Protein AF-A0A0A0EYC0-F1 (afdb_monomer_lite)

Structure (mmCIF, N/CA/C/O backbone):
data_AF-A0A0A0EYC0-F1
#
_entry.id   AF-A0A0A0EYC0-F1
#
loop_
_atom_site.group_PDB
_atom_site.id
_atom_site.type_symbol
_atom_site.label_atom_id
_atom_site.label_alt_id
_atom_site.label_comp_id
_atom_site.label_asym_id
_atom_site.label_entity_id
_atom_site.label_seq_id
_atom_site.pdbx_PDB_ins_code
_atom_site.Cartn_x
_atom_site.Cartn_y
_atom_site.Cartn_z
_atom_site.occupancy
_atom_site.B_iso_or_equiv
_atom_site.auth_seq_id
_atom_site.auth_comp_id
_atom_site.auth_asym_id
_atom_site.auth_atom_id
_atom_site.pdbx_PDB_model_num
ATOM 1 N N . MET A 1 1 ? 11.384 -19.828 11.429 1.00 51.59 1 MET A N 1
ATOM 2 C CA . MET A 1 1 ? 12.786 -19.379 11.244 1.00 51.59 1 MET A CA 1
ATOM 3 C C . MET A 1 1 ? 13.081 -18.930 9.815 1.00 51.59 1 MET A C 1
ATOM 5 O O . MET A 1 1 ? 13.704 -17.893 9.656 1.00 51.59 1 MET A O 1
ATOM 9 N N . THR A 1 2 ? 12.595 -19.630 8.788 1.00 57.00 2 THR A N 1
ATOM 10 C CA . THR A 1 2 ? 12.886 -19.346 7.368 1.00 57.00 2 THR A CA 1
ATOM 11 C C . THR A 1 2 ? 12.483 -17.938 6.917 1.00 57.00 2 THR A C 1
ATOM 13 O O . THR A 1 2 ? 13.295 -17.237 6.334 1.00 57.00 2 THR A O 1
ATOM 16 N N . VAL A 1 3 ? 11.285 -17.471 7.287 1.00 42.34 3 VAL A N 1
ATOM 17 C CA . VAL A 1 3 ? 10.778 -16.133 6.913 1.00 42.34 3 VAL A CA 1
ATOM 18 C C . VAL A 1 3 ? 11.641 -14.999 7.477 1.00 42.34 3 VAL A C 1
ATOM 20 O O . VAL A 1 3 ? 11.918 -14.029 6.780 1.00 42.34 3 VAL A O 1
ATOM 23 N N . LEU A 1 4 ? 12.114 -15.131 8.721 1.00 44.91 4 LEU A N 1
ATOM 24 C CA . LEU A 1 4 ? 12.957 -14.115 9.360 1.00 44.91 4 LEU A CA 1
ATOM 25 C C . LEU A 1 4 ? 14.326 -14.011 8.669 1.00 44.91 4 LEU A C 1
ATOM 27 O O . LEU A 1 4 ? 14.861 -12.919 8.504 1.00 44.91 4 LEU A O 1
ATOM 31 N N . MET A 1 5 ? 14.863 -15.151 8.222 1.00 54.19 5 MET A N 1
ATOM 32 C CA . MET A 1 5 ? 16.097 -15.220 7.438 1.00 54.19 5 MET A CA 1
ATOM 33 C C . MET A 1 5 ? 15.934 -14.569 6.062 1.00 54.19 5 MET A C 1
ATOM 35 O O . MET A 1 5 ? 16.796 -13.794 5.655 1.00 54.19 5 MET A O 1
ATOM 39 N N . THR A 1 6 ? 14.817 -14.823 5.374 1.00 54.75 6 THR A N 1
ATOM 40 C CA . THR A 1 6 ? 14.532 -14.219 4.065 1.00 54.75 6 THR A CA 1
ATOM 41 C C . THR A 1 6 ? 14.379 -12.701 4.170 1.00 54.75 6 THR A C 1
ATOM 43 O O . THR A 1 6 ? 14.957 -11.968 3.373 1.00 54.75 6 THR A O 1
ATOM 46 N N . LEU A 1 7 ? 13.672 -12.213 5.194 1.00 50.88 7 LEU A N 1
ATOM 47 C CA . LEU A 1 7 ? 13.535 -10.776 5.452 1.00 50.88 7 LEU A CA 1
ATOM 48 C C . LEU A 1 7 ? 14.877 -10.124 5.818 1.00 50.88 7 LEU A C 1
ATOM 50 O O . LEU A 1 7 ? 15.174 -9.032 5.341 1.00 50.88 7 LEU A O 1
ATOM 54 N N . GLY A 1 8 ? 15.716 -10.808 6.603 1.00 67.81 8 GLY A N 1
ATOM 55 C CA . GLY A 1 8 ? 17.065 -10.340 6.928 1.00 67.81 8 GLY A CA 1
ATOM 56 C C . GLY A 1 8 ? 17.972 -10.239 5.698 1.00 67.81 8 GLY A C 1
ATOM 57 O O . GLY A 1 8 ? 18.679 -9.248 5.533 1.00 67.81 8 GLY A O 1
ATOM 58 N N . GLN A 1 9 ? 17.916 -11.218 4.792 1.00 64.06 9 GLN A N 1
ATOM 59 C CA . GLN A 1 9 ? 18.666 -11.174 3.533 1.00 64.06 9 GLN A CA 1
ATOM 60 C C . GLN A 1 9 ? 18.181 -10.052 2.611 1.00 64.06 9 GLN A C 1
ATOM 62 O O . GLN A 1 9 ? 19.008 -9.335 2.051 1.00 64.06 9 GLN A O 1
ATOM 67 N N . LEU A 1 10 ? 16.865 -9.845 2.510 1.00 56.66 10 LEU A N 1
ATOM 68 C CA . LEU A 1 10 ? 16.288 -8.732 1.752 1.00 56.66 10 LEU A CA 1
ATOM 69 C C . LEU A 1 10 ? 16.726 -7.376 2.320 1.00 56.66 10 LEU A C 1
ATOM 71 O O . LEU A 1 10 ? 17.121 -6.502 1.554 1.00 56.66 10 LEU A O 1
ATOM 75 N N . ALA A 1 11 ? 16.755 -7.220 3.646 1.00 65.12 11 ALA A N 1
ATOM 76 C CA . ALA A 1 11 ? 17.240 -6.000 4.291 1.00 65.12 11 ALA A CA 1
ATOM 77 C C . ALA A 1 11 ? 18.735 -5.744 4.022 1.00 65.12 11 ALA A C 1
ATOM 79 O O . ALA A 1 11 ? 19.133 -4.607 3.779 1.00 65.12 11 ALA A O 1
ATOM 80 N N . ILE A 1 12 ? 19.571 -6.786 4.009 1.00 70.56 12 ILE A N 1
ATOM 81 C CA . ILE A 1 12 ? 21.006 -6.662 3.698 1.00 70.56 12 ILE A CA 1
ATOM 82 C C . ILE A 1 12 ? 21.226 -6.273 2.232 1.00 70.56 12 ILE A C 1
ATOM 84 O O . ILE A 1 12 ? 22.066 -5.418 1.948 1.00 70.56 12 ILE A O 1
ATOM 88 N N . ILE A 1 13 ? 20.474 -6.876 1.306 1.00 68.81 13 ILE A N 1
ATOM 89 C CA . ILE A 1 13 ? 20.500 -6.514 -0.119 1.00 68.81 13 ILE A CA 1
ATOM 90 C C . ILE A 1 13 ? 20.072 -5.052 -0.291 1.00 68.81 13 ILE A C 1
ATOM 92 O O . ILE A 1 13 ? 20.717 -4.307 -1.024 1.00 68.81 13 ILE A O 1
ATOM 96 N N . TRP A 1 14 ? 19.055 -4.618 0.454 1.00 63.38 14 TRP A N 1
ATOM 97 C CA . TRP A 1 14 ? 18.560 -3.244 0.444 1.00 63.38 14 TRP A CA 1
ATOM 98 C C . TRP A 1 14 ? 19.600 -2.236 0.955 1.00 63.38 14 TRP A C 1
ATOM 100 O O . TRP A 1 14 ? 19.869 -1.231 0.299 1.00 63.38 14 TRP A O 1
ATOM 110 N N . ILE A 1 15 ? 20.263 -2.539 2.077 1.00 66.75 15 ILE A N 1
ATOM 111 C CA . ILE A 1 15 ? 21.338 -1.704 2.639 1.00 66.75 15 ILE A CA 1
ATOM 112 C C . ILE A 1 15 ? 22.531 -1.615 1.678 1.00 66.75 15 ILE A C 1
ATOM 114 O O . ILE A 1 15 ? 23.128 -0.548 1.534 1.00 66.75 15 ILE A O 1
ATOM 118 N N . LYS A 1 16 ? 22.878 -2.715 0.998 1.00 66.00 16 LYS A N 1
ATOM 119 C CA . LYS A 1 16 ? 23.936 -2.714 -0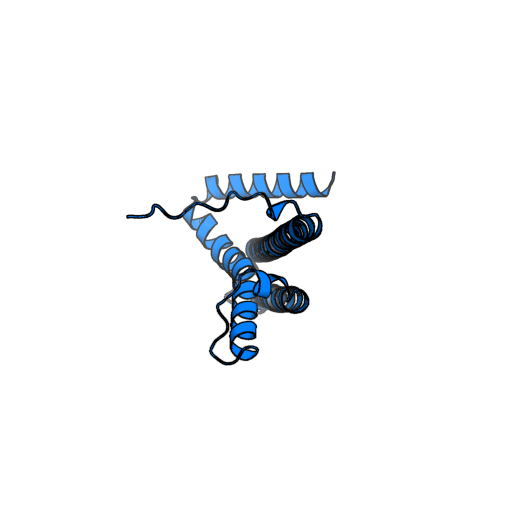.021 1.00 66.00 16 LYS A CA 1
ATOM 120 C C . LYS A 1 16 ? 23.554 -1.879 -1.243 1.00 66.00 16 LYS A C 1
ATOM 122 O O . LYS A 1 16 ? 24.346 -1.034 -1.647 1.00 66.00 16 LYS A O 1
ATOM 127 N N . GLY A 1 17 ? 22.333 -2.034 -1.755 1.00 62.66 17 GLY A N 1
ATOM 128 C CA . GLY A 1 17 ? 21.833 -1.247 -2.886 1.00 62.66 17 GLY A CA 1
ATOM 129 C C . GLY A 1 17 ? 21.804 0.259 -2.605 1.00 62.66 17 GLY A C 1
ATOM 130 O O . GLY A 1 17 ? 22.219 1.049 -3.450 1.00 62.66 17 GLY A O 1
ATOM 131 N N . LEU A 1 18 ? 21.415 0.663 -1.388 1.00 62.91 18 LEU A N 1
ATOM 132 C CA . LEU A 1 18 ? 21.470 2.062 -0.936 1.00 62.91 18 LEU A CA 1
ATOM 133 C C . LEU A 1 18 ? 22.895 2.634 -0.912 1.00 62.91 18 LEU A C 1
ATOM 135 O O . LEU A 1 18 ? 23.082 3.835 -1.111 1.00 62.91 18 LEU A O 1
ATOM 139 N N . ARG A 1 19 ? 23.892 1.787 -0.638 1.00 64.62 19 ARG A N 1
ATOM 140 C CA . ARG A 1 19 ? 25.300 2.181 -0.527 1.00 64.62 19 ARG A CA 1
ATOM 141 C C . ARG A 1 19 ? 25.990 2.291 -1.888 1.00 64.62 19 ARG A C 1
ATOM 143 O O . ARG A 1 19 ? 26.901 3.101 -2.018 1.00 64.62 19 ARG A O 1
ATOM 150 N N . GLU A 1 20 ? 25.580 1.485 -2.864 1.00 68.44 20 GLU A N 1
ATOM 151 C CA . GLU A 1 20 ? 26.254 1.362 -4.164 1.00 68.44 20 GLU A CA 1
ATOM 152 C C . GLU A 1 20 ? 25.704 2.328 -5.227 1.00 68.44 20 GLU A C 1
ATOM 154 O O . GLU A 1 20 ? 26.498 2.944 -5.931 1.00 68.44 20 GLU A O 1
ATOM 159 N N . ASN A 1 21 ? 24.384 2.542 -5.290 1.00 59.94 21 ASN A N 1
ATOM 160 C CA . ASN A 1 21 ? 23.749 3.380 -6.328 1.00 59.94 21 ASN A CA 1
ATOM 161 C C . ASN A 1 21 ? 23.431 4.813 -5.851 1.00 59.94 21 ASN A C 1
ATOM 163 O O . ASN A 1 21 ? 22.870 5.628 -6.574 1.00 59.94 21 ASN A O 1
ATOM 167 N N . GLY A 1 22 ? 23.771 5.137 -4.601 1.00 67.06 22 GLY A N 1
ATOM 168 C CA . GLY A 1 22 ? 23.336 6.365 -3.944 1.00 67.06 22 GLY A CA 1
ATOM 169 C C . GLY A 1 22 ? 21.888 6.268 -3.450 1.00 67.06 22 GLY A C 1
ATOM 170 O O . GLY A 1 22 ? 20.997 5.729 -4.108 1.00 67.06 22 GLY A O 1
ATOM 171 N N . ALA A 1 23 ? 21.639 6.811 -2.256 1.00 62.12 23 ALA A N 1
ATOM 172 C CA . ALA A 1 23 ? 20.342 6.719 -1.585 1.00 62.12 23 ALA A CA 1
ATOM 173 C C . ALA A 1 23 ? 19.176 7.249 -2.440 1.00 62.12 23 ALA A C 1
ATOM 175 O O . ALA A 1 23 ? 18.056 6.766 -2.314 1.00 62.12 23 ALA A O 1
ATOM 176 N N . THR A 1 24 ? 19.444 8.210 -3.324 1.00 57.25 24 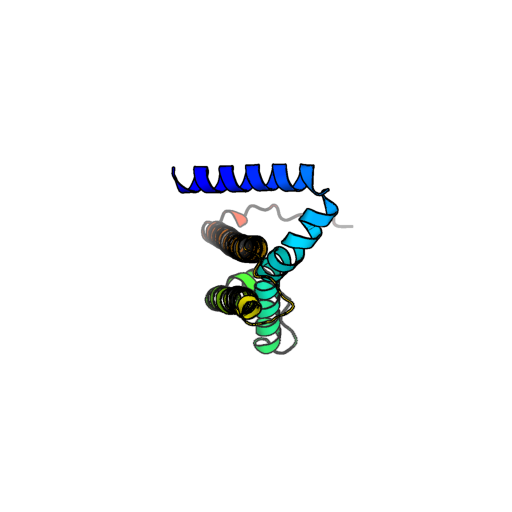THR A N 1
ATOM 177 C CA . THR A 1 24 ? 18.447 8.857 -4.179 1.00 57.25 24 THR A CA 1
ATOM 178 C C . THR A 1 24 ? 17.949 7.948 -5.303 1.00 57.25 24 THR A C 1
ATOM 180 O O . THR A 1 24 ? 16.743 7.881 -5.514 1.00 57.25 24 THR A O 1
ATOM 183 N N . GLU A 1 25 ? 18.830 7.217 -5.995 1.00 61.22 25 GLU A N 1
ATOM 184 C CA . GLU A 1 25 ? 18.425 6.312 -7.087 1.00 61.22 25 GLU A CA 1
ATOM 185 C C . GLU A 1 25 ? 17.698 5.084 -6.548 1.00 61.22 25 GLU A C 1
ATOM 187 O O . GLU A 1 25 ? 16.654 4.699 -7.071 1.00 61.22 25 GLU A O 1
ATOM 192 N N . ALA A 1 26 ? 18.185 4.532 -5.433 1.00 60.09 26 ALA A N 1
ATOM 193 C CA . ALA A 1 26 ? 17.478 3.478 -4.723 1.00 60.09 26 ALA A CA 1
ATOM 194 C C . ALA A 1 26 ? 16.093 3.972 -4.273 1.00 60.09 26 ALA A C 1
ATOM 196 O O . ALA A 1 26 ? 15.080 3.368 -4.612 1.00 60.09 26 ALA A O 1
ATOM 197 N N . PHE A 1 27 ? 16.003 5.107 -3.576 1.00 65.50 27 PHE A N 1
ATOM 198 C CA . PHE A 1 27 ? 14.711 5.624 -3.121 1.00 65.50 27 PHE A CA 1
ATOM 199 C C . PHE A 1 27 ? 13.742 5.884 -4.282 1.00 65.50 27 PHE A C 1
ATOM 201 O O . PHE A 1 27 ? 12.576 5.521 -4.178 1.00 65.50 27 PHE A O 1
ATOM 208 N N . LEU A 1 28 ? 14.206 6.443 -5.401 1.00 63.84 28 LEU A N 1
ATOM 209 C CA . LEU A 1 28 ? 13.361 6.710 -6.569 1.00 63.84 28 LEU A CA 1
ATOM 210 C C . LEU A 1 28 ? 12.900 5.440 -7.297 1.00 63.84 28 LEU A C 1
ATOM 212 O O . LEU A 1 28 ? 11.806 5.460 -7.855 1.00 63.84 28 LEU A O 1
ATOM 216 N N . GLY A 1 29 ? 13.678 4.354 -7.260 1.00 66.31 29 GLY A N 1
ATOM 217 C CA . GLY A 1 29 ? 13.260 3.054 -7.791 1.00 66.31 29 GLY A CA 1
ATOM 218 C C . GLY A 1 29 ? 12.173 2.394 -6.938 1.00 66.31 29 GLY A C 1
ATOM 219 O O . GLY A 1 29 ? 11.134 2.001 -7.448 1.00 66.31 29 GLY A O 1
ATOM 220 N N . TYR A 1 30 ? 12.351 2.342 -5.612 1.00 67.94 30 TYR A N 1
ATOM 221 C CA . TYR A 1 30 ? 11.442 1.584 -4.733 1.00 67.94 30 TYR A CA 1
ATOM 222 C C . TYR A 1 30 ? 10.244 2.387 -4.209 1.00 67.94 30 TYR A C 1
ATOM 224 O O . TYR A 1 30 ? 9.161 1.831 -3.990 1.00 67.94 30 TYR A O 1
ATOM 232 N N . ALA A 1 31 ? 10.435 3.678 -3.918 1.00 72.81 31 ALA A N 1
ATOM 233 C CA . ALA A 1 31 ? 9.442 4.478 -3.205 1.00 72.81 31 ALA A CA 1
ATOM 234 C C . ALA A 1 31 ? 8.111 4.618 -3.956 1.00 72.81 31 ALA A C 1
ATOM 236 O O . ALA A 1 31 ? 7.087 4.522 -3.282 1.00 72.81 31 ALA A O 1
ATOM 237 N N . PRO A 1 32 ? 8.056 4.793 -5.292 1.00 78.06 32 PRO A N 1
ATOM 238 C CA . PRO A 1 32 ? 6.780 4.951 -5.986 1.00 78.06 32 PRO A CA 1
ATOM 239 C C . PRO A 1 32 ? 5.851 3.753 -5.774 1.00 78.06 32 PRO A C 1
ATOM 241 O O . PRO A 1 32 ? 4.700 3.938 -5.379 1.00 78.06 32 PRO A O 1
ATOM 244 N N . ASN A 1 33 ? 6.365 2.532 -5.937 1.00 80.50 33 ASN A N 1
ATOM 245 C CA . ASN A 1 33 ? 5.575 1.309 -5.813 1.00 80.50 33 ASN A CA 1
ATOM 246 C C . ASN A 1 33 ? 5.287 0.930 -4.359 1.00 80.50 33 ASN A C 1
ATOM 248 O O . ASN A 1 33 ? 4.168 0.522 -4.042 1.00 80.50 33 ASN A O 1
ATOM 252 N N . LEU A 1 34 ? 6.237 1.160 -3.447 1.00 74.88 34 LEU A N 1
ATOM 253 C CA . LEU A 1 34 ? 6.011 0.991 -2.011 1.00 74.88 34 LEU A CA 1
ATOM 254 C C . LEU A 1 34 ? 4.915 1.940 -1.500 1.00 74.88 34 LEU A C 1
ATOM 256 O O . LEU A 1 34 ? 3.974 1.511 -0.827 1.00 74.88 34 LEU A O 1
ATOM 260 N N . VAL A 1 35 ? 5.028 3.230 -1.829 1.00 75.44 35 VAL A N 1
ATOM 261 C CA . VAL A 1 35 ? 4.080 4.265 -1.400 1.00 75.44 35 VAL A CA 1
ATOM 262 C C . VAL A 1 35 ? 2.728 4.034 -2.055 1.00 75.44 35 VAL A C 1
ATOM 264 O O . VAL A 1 35 ? 1.718 4.086 -1.358 1.00 75.44 35 VAL A O 1
ATOM 267 N N . ALA A 1 36 ? 2.675 3.719 -3.351 1.00 79.75 36 ALA A N 1
ATOM 268 C CA . ALA A 1 36 ? 1.420 3.407 -4.030 1.00 79.75 36 ALA A CA 1
ATOM 269 C C . ALA A 1 36 ? 0.729 2.192 -3.395 1.00 79.75 36 ALA A C 1
ATOM 271 O O . ALA A 1 36 ? -0.448 2.275 -3.047 1.00 79.75 36 ALA A O 1
ATOM 272 N N . ALA A 1 37 ? 1.455 1.096 -3.157 1.00 81.56 37 ALA A N 1
ATOM 273 C CA . ALA A 1 37 ? 0.893 -0.103 -2.541 1.00 81.56 37 ALA A CA 1
ATOM 274 C C . ALA A 1 37 ? 0.407 0.133 -1.101 1.00 81.56 37 ALA A C 1
ATOM 276 O O . ALA A 1 37 ? -0.587 -0.467 -0.694 1.00 81.56 37 ALA A O 1
ATOM 277 N N . ALA A 1 38 ? 1.061 1.021 -0.345 1.00 76.06 38 ALA A N 1
ATOM 278 C CA . ALA A 1 38 ? 0.643 1.377 1.010 1.00 76.06 38 ALA A CA 1
ATOM 279 C C . ALA A 1 38 ? -0.506 2.407 1.049 1.00 76.06 38 ALA A C 1
ATOM 281 O O . ALA A 1 38 ? -1.343 2.356 1.944 1.00 76.06 38 ALA A O 1
ATOM 282 N N . THR A 1 39 ? -0.573 3.349 0.105 1.00 78.31 39 THR A N 1
ATOM 283 C CA . THR A 1 39 ? -1.509 4.494 0.165 1.00 78.31 39 THR A CA 1
ATOM 284 C C . THR A 1 39 ? -2.779 4.305 -0.663 1.00 78.31 39 THR A C 1
ATOM 286 O O . THR A 1 39 ? -3.843 4.772 -0.246 1.00 78.31 39 THR A O 1
ATOM 289 N N . LEU A 1 40 ? -2.718 3.583 -1.789 1.00 81.69 40 LEU A N 1
ATOM 290 C CA . LEU A 1 40 ? -3.887 3.300 -2.632 1.00 81.69 40 LEU A CA 1
ATOM 291 C C . LEU A 1 40 ? -5.010 2.571 -1.879 1.00 81.69 40 LEU A C 1
ATOM 293 O O . LEU A 1 40 ? -6.162 2.989 -2.034 1.00 81.69 40 LEU A O 1
ATOM 297 N N . PRO A 1 41 ? -4.739 1.559 -1.027 1.00 79.62 41 PRO A N 1
ATOM 298 C CA . PRO A 1 41 ? -5.787 0.958 -0.212 1.00 79.62 41 PRO A CA 1
ATOM 299 C C . PRO A 1 41 ? -6.508 1.981 0.675 1.00 79.62 41 PRO A C 1
ATOM 301 O O . PRO A 1 41 ? -7.738 1.985 0.757 1.00 79.62 41 PRO A O 1
ATOM 304 N N . GLY A 1 42 ? -5.748 2.883 1.305 1.00 77.38 42 GLY A N 1
ATOM 305 C CA . GLY A 1 42 ? -6.283 3.929 2.173 1.00 77.38 42 GLY A CA 1
ATOM 306 C C . GLY A 1 42 ? -7.132 4.945 1.428 1.00 77.38 42 GLY A C 1
ATOM 307 O O . GLY A 1 42 ? -8.220 5.287 1.894 1.00 77.38 42 GLY A O 1
ATOM 308 N N . LEU A 1 43 ? -6.693 5.358 0.237 1.00 81.12 43 LEU A N 1
ATOM 309 C CA . LEU A 1 43 ? -7.478 6.223 -0.640 1.00 81.12 43 LEU A CA 1
ATOM 310 C C . LEU A 1 43 ? -8.799 5.554 -1.038 1.00 81.12 43 LEU A C 1
ATOM 312 O O . LEU A 1 43 ? -9.853 6.183 -0.978 1.00 81.12 43 LEU A O 1
ATOM 316 N N . PHE A 1 44 ? -8.768 4.269 -1.391 1.00 79.56 44 PHE A N 1
ATOM 317 C CA . PHE A 1 44 ? -9.969 3.527 -1.772 1.00 79.56 44 PHE A CA 1
ATOM 318 C C . PHE A 1 44 ? -10.974 3.441 -0.617 1.00 79.56 44 PHE A C 1
ATOM 320 O O . PHE A 1 44 ? -12.174 3.640 -0.808 1.00 79.56 44 PHE A O 1
ATOM 327 N N . VAL A 1 45 ? -10.487 3.199 0.602 1.00 74.19 45 VAL A N 1
ATOM 328 C CA . VAL A 1 45 ? -11.317 3.191 1.812 1.00 74.19 45 VAL A CA 1
ATOM 329 C C . VAL A 1 45 ? -11.896 4.579 2.092 1.00 74.19 45 VAL A C 1
ATOM 331 O O . VAL A 1 45 ? -13.090 4.683 2.374 1.00 74.19 45 VAL A O 1
ATOM 334 N N . ALA A 1 46 ? -11.100 5.642 1.959 1.00 75.75 46 ALA A N 1
ATOM 335 C CA . ALA A 1 46 ? -11.562 7.018 2.136 1.00 75.75 46 ALA A CA 1
ATOM 336 C C . ALA A 1 46 ? -12.661 7.393 1.125 1.00 75.75 46 ALA A C 1
ATOM 338 O O . ALA A 1 46 ? -13.697 7.936 1.509 1.00 75.75 46 ALA A O 1
ATOM 339 N N . LEU A 1 47 ? -12.489 7.028 -0.148 1.00 78.00 47 LEU A N 1
ATOM 340 C CA . LEU A 1 47 ? -13.489 7.256 -1.195 1.00 78.00 47 LEU A CA 1
ATOM 341 C C . LEU A 1 47 ? -14.786 6.476 -0.941 1.00 78.00 47 LEU A C 1
ATOM 343 O O . LEU A 1 47 ? -15.880 6.996 -1.168 1.00 78.00 47 LEU A O 1
ATOM 347 N N . GLN A 1 48 ? -14.685 5.240 -0.448 1.00 72.75 48 GLN A N 1
ATOM 348 C CA . GLN A 1 48 ? -15.863 4.449 -0.085 1.00 72.75 48 GLN A CA 1
ATOM 349 C C . GLN A 1 48 ? -16.608 5.048 1.109 1.00 72.75 48 GLN A C 1
ATOM 351 O O . GLN A 1 48 ? -17.838 5.069 1.115 1.00 72.75 48 GLN A O 1
ATOM 356 N N . LEU A 1 49 ? -15.885 5.586 2.093 1.00 69.62 49 LEU A N 1
ATOM 357 C CA . LEU A 1 49 ? -16.489 6.306 3.214 1.00 69.62 49 LEU A CA 1
ATOM 358 C C . LEU A 1 49 ? -17.216 7.571 2.748 1.00 69.62 49 LEU A C 1
ATOM 360 O O . LEU A 1 49 ? -18.340 7.809 3.181 1.00 69.62 49 LEU A O 1
ATOM 364 N N . GLN A 1 50 ? -16.629 8.325 1.816 1.00 71.38 50 GLN A N 1
ATOM 365 C CA . GLN A 1 50 ? -17.255 9.521 1.250 1.00 71.38 50 GLN A CA 1
ATOM 366 C C . GLN A 1 50 ? -18.554 9.205 0.487 1.00 71.38 50 GLN A C 1
ATOM 368 O O . GLN A 1 50 ? -19.498 9.990 0.526 1.00 71.38 50 GLN A O 1
ATOM 373 N N . ARG A 1 51 ? -18.624 8.057 -0.202 1.00 67.12 51 ARG A N 1
ATOM 374 C CA . ARG A 1 51 ? -19.823 7.629 -0.948 1.00 67.12 51 ARG A CA 1
ATOM 375 C C . ARG A 1 51 ? -20.891 6.975 -0.071 1.00 67.12 51 ARG A C 1
ATOM 377 O O . ARG A 1 51 ? -22.072 7.105 -0.371 1.00 67.12 51 ARG A O 1
ATOM 384 N N . GLY A 1 52 ? -20.485 6.255 0.975 1.00 61.41 52 GLY A N 1
ATOM 385 C CA . GLY A 1 52 ? -21.396 5.527 1.864 1.00 61.41 52 GLY A CA 1
ATOM 386 C C . GLY A 1 52 ? -22.041 6.388 2.952 1.00 61.41 52 GLY A C 1
ATOM 387 O O . GLY A 1 52 ? -23.108 6.037 3.448 1.00 61.41 52 GLY A O 1
ATOM 388 N N . PHE A 1 53 ? -21.423 7.515 3.313 1.00 54.66 53 PHE A N 1
ATOM 389 C CA . PHE A 1 53 ? -21.923 8.427 4.338 1.00 54.66 53 PHE A CA 1
ATOM 390 C C . PHE A 1 53 ? -22.167 9.797 3.711 1.00 54.66 53 PHE A C 1
ATOM 392 O O . PHE A 1 53 ? -21.253 10.608 3.592 1.00 54.66 53 PHE A O 1
ATOM 399 N N . GLY A 1 54 ? -23.406 10.045 3.283 1.00 50.56 54 GLY A N 1
ATOM 400 C CA . GLY A 1 54 ? -23.828 11.335 2.747 1.00 50.56 54 GLY A CA 1
ATOM 401 C C . GLY A 1 54 ? -23.499 12.488 3.703 1.00 50.56 54 GLY A C 1
ATOM 402 O O . GLY A 1 54 ? -24.197 12.718 4.682 1.00 50.56 54 GLY A O 1
ATOM 403 N N . GLY A 1 55 ? -22.426 13.215 3.401 1.00 50.00 55 GLY A N 1
ATOM 404 C CA . GLY A 1 55 ? -22.247 14.632 3.712 1.00 50.00 55 GLY A CA 1
ATOM 405 C C . GLY A 1 55 ? -21.821 15.068 5.119 1.00 50.00 55 GLY A C 1
ATOM 406 O O . GLY A 1 55 ? -21.260 16.153 5.206 1.00 50.00 55 GLY A O 1
ATOM 407 N N . THR A 1 56 ? -22.040 14.326 6.210 1.00 46.09 56 THR A N 1
ATOM 408 C CA . THR A 1 56 ? -21.885 14.941 7.560 1.00 46.09 56 THR A CA 1
ATOM 409 C C . THR A 1 56 ? -21.372 14.035 8.685 1.00 46.09 56 THR A C 1
ATOM 411 O O . THR A 1 56 ? -21.423 14.417 9.854 1.00 46.09 56 THR A O 1
ATOM 414 N N . ALA A 1 57 ? -20.825 12.855 8.389 1.00 46.91 57 ALA A N 1
ATOM 415 C CA . ALA A 1 57 ? -20.191 12.049 9.430 1.00 46.91 57 ALA A CA 1
ATOM 416 C C . ALA A 1 57 ? -18.786 12.596 9.732 1.00 46.91 57 ALA A C 1
ATOM 418 O O . ALA A 1 57 ? -17.887 12.499 8.897 1.00 46.91 57 ALA A O 1
ATOM 419 N N . VAL A 1 58 ? -18.601 13.160 10.931 1.00 52.19 58 VAL A N 1
ATOM 420 C CA . VAL A 1 58 ? -17.281 13.430 11.524 1.00 52.19 58 VAL A CA 1
ATOM 421 C C . VAL A 1 58 ? -16.409 12.197 11.288 1.00 52.19 58 VAL A C 1
ATOM 423 O O . VAL A 1 58 ? -16.774 11.099 11.705 1.00 52.19 58 VAL A O 1
ATOM 426 N N . PHE A 1 59 ? -15.305 12.363 10.557 1.00 52.81 59 PHE A N 1
ATOM 427 C CA . PHE A 1 59 ? -14.415 11.278 10.149 1.00 52.81 59 PHE A CA 1
ATOM 428 C C . PHE A 1 59 ? -13.792 10.621 11.388 1.00 52.81 59 PHE A C 1
ATOM 430 O O . PHE A 1 59 ? -12.737 11.019 11.877 1.00 52.81 59 PHE A O 1
ATOM 437 N N . GLY A 1 60 ? -14.482 9.630 11.946 1.00 57.09 60 GLY A N 1
ATOM 438 C CA . GLY A 1 60 ? -13.990 8.852 13.067 1.00 57.09 60 GLY A CA 1
ATOM 439 C C . GLY A 1 60 ? -13.027 7.791 12.559 1.00 57.09 60 GLY A C 1
ATOM 440 O O . GLY A 1 60 ? -13.443 6.866 11.858 1.00 57.09 60 GLY A O 1
ATOM 441 N N . TRP A 1 61 ? -11.755 7.871 12.954 1.00 56.44 61 TRP A N 1
ATOM 442 C CA . TRP A 1 61 ? -10.754 6.831 12.685 1.00 56.44 61 TRP A CA 1
ATOM 443 C C . TRP A 1 61 ? -11.267 5.430 13.051 1.00 56.44 61 TRP A C 1
ATOM 445 O O . TRP A 1 61 ? -11.062 4.471 12.317 1.00 56.44 61 TRP A O 1
ATOM 455 N N . THR A 1 62 ? -12.049 5.317 14.121 1.00 58.47 62 THR A N 1
ATOM 456 C CA . THR A 1 62 ? -12.719 4.089 14.573 1.00 58.47 62 THR A CA 1
ATOM 457 C C . THR A 1 62 ? -13.669 3.480 13.533 1.00 58.47 62 THR A C 1
ATOM 459 O O . THR A 1 62 ? -13.785 2.258 13.430 1.00 58.47 62 THR A O 1
ATOM 462 N N . GLN A 1 63 ? -14.339 4.311 12.732 1.00 62.97 63 GLN A N 1
ATOM 463 C CA . GLN A 1 63 ? -15.271 3.883 11.685 1.00 62.97 63 GLN A CA 1
ATOM 464 C C . GLN A 1 63 ? -14.521 3.375 10.448 1.00 62.97 63 GLN A C 1
ATOM 466 O O . GLN A 1 63 ? -14.923 2.373 9.850 1.00 62.97 63 GLN A O 1
ATOM 471 N N . LEU A 1 64 ? -13.379 4.000 10.137 1.00 61.66 64 LEU A N 1
ATOM 472 C CA . LEU A 1 64 ? -12.456 3.574 9.085 1.00 61.66 64 LEU A CA 1
ATOM 473 C C . LEU A 1 64 ? -11.967 2.137 9.320 1.00 61.66 64 LEU A C 1
ATOM 475 O O . LEU A 1 64 ? -11.922 1.332 8.390 1.00 61.66 64 LEU A O 1
ATOM 479 N N . TRP A 1 65 ? -11.677 1.777 10.572 1.00 64.25 65 TRP A N 1
ATOM 480 C CA . TRP A 1 65 ? -11.171 0.447 10.939 1.00 64.25 65 TRP A CA 1
ATOM 481 C C . TRP A 1 65 ? -12.242 -0.652 10.978 1.00 64.25 65 TRP A C 1
ATOM 483 O O . TRP A 1 65 ? -11.931 -1.840 10.826 1.00 64.25 65 TRP A O 1
ATOM 493 N N . ARG A 1 66 ? -13.519 -0.277 11.113 1.00 63.28 66 ARG A N 1
ATOM 494 C CA . ARG A 1 66 ? -14.655 -1.215 11.158 1.00 63.28 66 ARG A CA 1
ATOM 495 C C . ARG A 1 66 ? -14.921 -1.901 9.809 1.00 63.28 66 ARG A C 1
ATOM 497 O O . ARG A 1 66 ? -15.465 -3.002 9.772 1.00 63.28 66 ARG A O 1
ATOM 504 N N . LEU A 1 67 ? -14.488 -1.301 8.698 1.00 67.19 67 LEU A N 1
ATOM 505 C CA . LEU A 1 67 ? -14.753 -1.755 7.325 1.00 67.19 67 LEU A CA 1
ATOM 506 C C . LEU A 1 67 ? -13.705 -2.734 6.792 1.00 67.19 67 LEU A C 1
ATOM 508 O O . LEU A 1 67 ? -13.098 -2.542 5.741 1.00 67.19 67 LEU A O 1
ATOM 512 N N . THR A 1 68 ? -13.453 -3.820 7.509 1.00 67.38 68 THR A N 1
ATOM 513 C CA . THR A 1 68 ? -12.274 -4.636 7.193 1.00 67.38 68 THR A CA 1
ATOM 514 C C . THR A 1 68 ? -12.376 -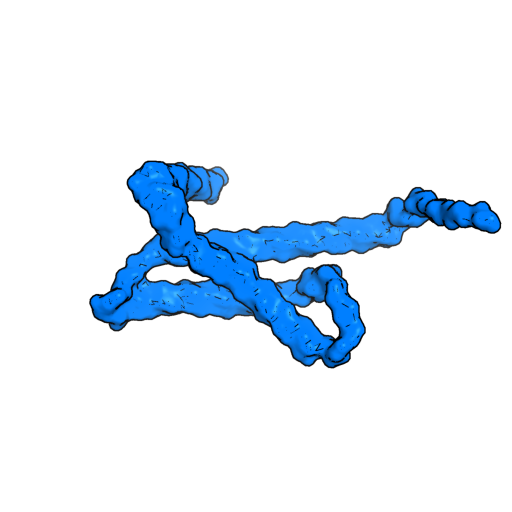5.432 5.896 1.00 67.38 68 THR A C 1
ATOM 516 O O . THR A 1 68 ? -11.361 -5.718 5.268 1.00 67.38 68 THR A O 1
ATOM 519 N N . ARG A 1 69 ? -13.596 -5.742 5.450 1.00 71.69 69 ARG A N 1
ATOM 520 C CA . ARG A 1 69 ? -13.806 -6.298 4.107 1.00 71.69 69 ARG A CA 1
ATOM 521 C C . ARG A 1 69 ? -13.379 -5.296 3.031 1.00 71.69 69 ARG A C 1
ATOM 523 O O . ARG A 1 69 ? -12.742 -5.691 2.063 1.00 71.69 69 ARG A O 1
ATOM 530 N N . THR A 1 70 ? -13.649 -4.008 3.237 1.00 77.06 70 THR A N 1
ATOM 531 C CA . THR A 1 70 ? -13.261 -2.937 2.311 1.00 77.06 70 THR A CA 1
ATOM 532 C C . THR A 1 70 ? -11.748 -2.772 2.246 1.00 77.06 70 THR A C 1
ATOM 534 O O . THR A 1 70 ? -11.217 -2.637 1.153 1.00 77.06 70 THR A O 1
ATOM 537 N N . HIS A 1 71 ? -11.045 -2.865 3.381 1.00 81.19 71 HIS A N 1
ATOM 538 C CA . HIS A 1 71 ? -9.574 -2.848 3.417 1.00 81.19 71 HIS A CA 1
ATOM 539 C C . HIS A 1 71 ? -8.954 -4.007 2.634 1.00 81.19 71 HIS A C 1
ATOM 541 O O . HIS A 1 71 ? -8.020 -3.793 1.870 1.00 81.19 71 HIS A O 1
ATOM 547 N N . ALA A 1 72 ? -9.488 -5.222 2.793 1.00 79.69 72 ALA A N 1
ATOM 548 C CA . ALA A 1 72 ? -8.996 -6.395 2.074 1.00 79.69 72 ALA A CA 1
ATOM 549 C C . ALA A 1 72 ? -9.236 -6.283 0.561 1.00 79.69 72 ALA A C 1
ATOM 551 O O . ALA A 1 72 ? -8.335 -6.552 -0.226 1.00 79.69 72 ALA A O 1
ATOM 552 N N . VAL A 1 73 ? -10.429 -5.839 0.151 1.00 81.19 73 VAL A N 1
ATOM 553 C CA . VAL A 1 73 ? -10.754 -5.620 -1.267 1.00 81.19 73 VAL A CA 1
ATOM 554 C C . VAL A 1 73 ? -9.889 -4.509 -1.861 1.00 81.19 73 VAL A C 1
ATOM 556 O O . VAL A 1 73 ? -9.354 -4.678 -2.951 1.00 81.19 73 VAL A O 1
ATOM 559 N N . ALA A 1 74 ? -9.706 -3.405 -1.137 1.00 82.94 74 ALA A N 1
ATOM 560 C CA . ALA A 1 74 ? -8.862 -2.299 -1.567 1.00 82.94 74 ALA A CA 1
ATOM 561 C C . ALA A 1 74 ? -7.406 -2.740 -1.763 1.00 82.94 74 ALA A C 1
ATOM 563 O O . ALA A 1 74 ? -6.818 -2.432 -2.794 1.00 82.94 74 ALA A O 1
ATOM 564 N N . LEU A 1 75 ? -6.869 -3.524 -0.821 1.00 86.12 75 LEU A N 1
ATOM 565 C CA . LEU A 1 75 ? -5.532 -4.103 -0.914 1.00 86.12 75 LEU A CA 1
ATOM 566 C C . LEU A 1 75 ? -5.405 -5.073 -2.095 1.00 86.12 75 LEU A C 1
ATOM 568 O O . LEU A 1 75 ? -4.448 -4.987 -2.855 1.00 86.12 75 LEU A O 1
ATOM 572 N N . LEU A 1 76 ? -6.382 -5.960 -2.304 1.00 84.88 76 LEU A N 1
ATOM 573 C CA . LEU A 1 76 ? -6.371 -6.882 -3.445 1.00 84.88 76 LEU A CA 1
ATOM 574 C C . LEU A 1 76 ? -6.401 -6.139 -4.785 1.00 84.88 76 LEU A C 1
ATOM 576 O O . LEU A 1 76 ? -5.650 -6.492 -5.690 1.00 84.88 76 LEU A O 1
ATOM 580 N N . ILE A 1 77 ? -7.236 -5.104 -4.907 1.00 84.94 77 ILE A N 1
ATOM 581 C CA . ILE A 1 77 ? -7.339 -4.302 -6.130 1.00 84.94 77 ILE A CA 1
ATOM 582 C C . ILE A 1 77 ? -6.046 -3.519 -6.371 1.00 84.94 77 ILE A C 1
ATOM 584 O O . ILE A 1 77 ? -5.521 -3.558 -7.482 1.00 84.94 77 ILE A O 1
ATOM 588 N N . SER A 1 78 ? -5.511 -2.828 -5.360 1.00 85.75 78 SER A N 1
ATOM 589 C CA . SER A 1 78 ? -4.308 -2.009 -5.534 1.00 85.75 78 SER A CA 1
ATOM 590 C C . SER A 1 78 ? -3.073 -2.864 -5.797 1.00 85.75 78 SER A C 1
ATOM 592 O O . SER A 1 78 ? -2.345 -2.611 -6.750 1.00 85.75 78 SER A O 1
ATOM 594 N N . THR A 1 79 ? -2.847 -3.900 -4.988 1.00 88.50 79 THR A N 1
ATOM 595 C CA . THR A 1 79 ? -1.690 -4.787 -5.136 1.00 88.50 79 THR A CA 1
ATOM 596 C C . THR A 1 79 ? -1.805 -5.603 -6.417 1.00 88.50 79 THR A C 1
ATOM 598 O O . THR A 1 79 ? -0.831 -5.710 -7.152 1.00 88.50 79 THR A O 1
ATOM 601 N N . GLY A 1 80 ? -2.994 -6.123 -6.734 1.00 88.38 80 GLY A N 1
ATOM 602 C CA . GLY A 1 80 ? -3.235 -6.839 -7.985 1.00 88.38 80 GLY A CA 1
ATOM 603 C C . GLY A 1 80 ? -3.016 -5.956 -9.213 1.00 88.38 80 GLY A C 1
ATOM 604 O O . GLY A 1 80 ? -2.369 -6.393 -10.159 1.00 88.38 80 GLY A O 1
ATOM 605 N N . GLY A 1 81 ? -3.489 -4.707 -9.183 1.00 87.50 81 GLY A N 1
ATOM 606 C CA . GLY A 1 81 ? -3.284 -3.738 -10.261 1.00 87.50 81 GLY A CA 1
ATOM 607 C C . GLY A 1 81 ? -1.815 -3.365 -10.462 1.00 87.50 81 GLY A C 1
ATOM 608 O O . GLY A 1 81 ? -1.346 -3.370 -11.598 1.00 87.50 81 GLY A O 1
ATOM 609 N N . LEU A 1 82 ? -1.080 -3.103 -9.376 1.00 88.50 82 LEU A N 1
ATOM 610 C CA . LEU A 1 82 ? 0.356 -2.801 -9.429 1.00 88.50 82 LEU A CA 1
ATOM 611 C C . LEU A 1 82 ? 1.164 -4.000 -9.943 1.00 88.50 82 LEU A C 1
ATOM 613 O O . LEU A 1 82 ? 1.961 -3.852 -10.860 1.00 88.50 82 LEU A O 1
ATOM 617 N N . LEU A 1 83 ? 0.898 -5.209 -9.443 1.00 89.94 83 LEU A N 1
ATOM 618 C CA . LEU A 1 83 ? 1.569 -6.413 -9.942 1.00 89.94 83 LEU A CA 1
ATOM 619 C C . LEU A 1 83 ? 1.241 -6.678 -11.415 1.00 89.94 83 LEU A C 1
ATOM 621 O O . LEU A 1 83 ? 2.139 -6.966 -12.201 1.00 89.94 83 LEU A O 1
ATOM 625 N N . ALA A 1 84 ? -0.029 -6.557 -11.810 1.00 90.81 84 ALA A N 1
ATOM 626 C CA . ALA A 1 84 ? -0.432 -6.719 -13.203 1.00 90.81 84 ALA A CA 1
ATOM 627 C C . ALA A 1 84 ? 0.245 -5.687 -14.115 1.00 90.81 84 ALA A C 1
ATOM 629 O O . ALA A 1 84 ? 0.627 -6.030 -15.233 1.00 90.81 84 ALA A O 1
ATOM 630 N N . TRP A 1 85 ? 0.423 -4.450 -13.640 1.00 88.19 85 TRP A N 1
ATOM 631 C CA . TRP A 1 85 ? 1.170 -3.420 -14.355 1.00 88.19 85 TRP A CA 1
ATOM 632 C C . TRP A 1 85 ? 2.629 -3.828 -14.573 1.00 88.19 85 TRP A C 1
ATOM 634 O O . TRP A 1 85 ? 3.097 -3.772 -15.710 1.00 88.19 85 TRP A O 1
ATOM 644 N N . GLU A 1 86 ? 3.309 -4.318 -13.533 1.00 89.19 86 GLU A N 1
ATOM 645 C CA . GLU A 1 86 ? 4.695 -4.786 -13.646 1.00 89.19 86 GLU A CA 1
ATOM 646 C C . GLU A 1 86 ? 4.842 -5.967 -14.609 1.00 89.19 86 GLU A C 1
ATOM 648 O O . GLU A 1 86 ? 5.699 -5.959 -15.495 1.00 89.19 86 GLU A O 1
ATOM 653 N N . PHE A 1 87 ? 3.952 -6.957 -14.531 1.00 89.81 87 PHE A N 1
ATOM 654 C CA . PHE A 1 87 ? 3.964 -8.073 -15.480 1.00 89.81 87 PHE A CA 1
ATOM 655 C C . PHE A 1 87 ? 3.613 -7.639 -16.909 1.00 89.81 87 PHE A C 1
ATOM 657 O O . PHE A 1 87 ? 4.147 -8.196 -17.868 1.00 89.81 87 PHE A O 1
ATOM 664 N N . ALA A 1 88 ? 2.771 -6.617 -17.085 1.00 89.62 88 ALA A N 1
ATOM 665 C CA . ALA A 1 88 ? 2.466 -6.072 -18.404 1.00 89.62 88 ALA A CA 1
ATOM 666 C C . ALA A 1 88 ? 3.680 -5.387 -19.060 1.00 89.62 88 ALA A C 1
ATOM 668 O O . ALA A 1 88 ? 3.725 -5.297 -20.292 1.00 89.62 88 ALA A O 1
ATOM 669 N N . GLN A 1 89 ? 4.673 -4.937 -18.280 1.00 88.31 89 GLN A N 1
ATOM 670 C CA . GLN A 1 89 ? 5.906 -4.342 -18.810 1.00 88.31 89 GLN A CA 1
ATOM 671 C C . GLN A 1 89 ? 6.721 -5.338 -19.649 1.00 88.31 89 GLN A C 1
ATOM 673 O O . GLN A 1 89 ? 7.337 -4.920 -20.625 1.00 88.31 89 GLN A O 1
ATOM 678 N N . VAL A 1 90 ? 6.639 -6.646 -19.361 1.00 90.69 90 VAL A N 1
ATOM 679 C CA . VAL A 1 90 ? 7.314 -7.723 -20.122 1.00 90.69 90 VAL A CA 1
ATOM 680 C C . VAL A 1 90 ? 6.942 -7.704 -21.608 1.00 90.69 90 VAL A C 1
ATOM 682 O O . VAL A 1 90 ? 7.743 -8.072 -22.463 1.00 90.69 90 VAL A O 1
ATOM 685 N N . TYR A 1 91 ? 5.730 -7.252 -21.932 1.00 92.19 91 TYR A N 1
ATOM 686 C CA . TYR A 1 91 ? 5.213 -7.230 -23.299 1.00 92.19 91 TYR A CA 1
ATOM 687 C C . TYR A 1 91 ? 5.431 -5.887 -24.012 1.00 92.19 91 TYR A C 1
ATOM 689 O O . TYR A 1 91 ? 4.944 -5.707 -25.130 1.00 92.19 91 TYR A O 1
ATOM 697 N N . ARG A 1 92 ? 6.122 -4.918 -23.392 1.00 89.44 92 ARG A N 1
ATOM 698 C CA . ARG A 1 92 ? 6.349 -3.585 -23.972 1.00 89.44 92 ARG A CA 1
ATOM 699 C C . ARG A 1 92 ? 7.823 -3.390 -24.349 1.00 89.44 92 ARG A C 1
ATOM 701 O O . ARG A 1 92 ? 8.680 -3.481 -23.480 1.00 89.44 92 ARG A O 1
ATOM 708 N N . PRO A 1 93 ? 8.137 -3.007 -25.601 1.00 84.94 93 PRO A N 1
ATOM 709 C CA . PRO A 1 93 ? 9.516 -2.982 -26.111 1.00 84.94 93 PRO A CA 1
ATOM 710 C C . PRO A 1 93 ? 10.449 -1.951 -25.447 1.00 84.94 93 PRO A C 1
ATOM 712 O O . PRO A 1 93 ? 11.657 -2.050 -25.601 1.00 84.94 93 PRO A O 1
ATOM 715 N N . ASN A 1 94 ? 9.909 -0.989 -24.691 1.00 88.88 94 ASN A N 1
ATOM 716 C CA . ASN A 1 94 ? 10.672 0.078 -24.024 1.00 88.88 94 ASN A CA 1
ATOM 717 C C . ASN A 1 94 ? 10.527 0.048 -22.497 1.00 88.88 94 ASN A C 1
ATOM 719 O O . ASN A 1 94 ? 10.695 1.072 -21.832 1.00 88.88 94 ASN A O 1
ATOM 723 N N . ARG A 1 95 ? 10.110 -1.086 -21.935 1.00 83.12 95 ARG A N 1
ATOM 724 C CA . ARG A 1 95 ? 9.944 -1.253 -20.495 1.00 83.12 95 ARG A CA 1
ATOM 725 C C . ARG A 1 95 ? 10.597 -2.555 -20.066 1.00 83.12 95 ARG A C 1
ATOM 727 O O . ARG A 1 95 ? 10.542 -3.550 -20.779 1.00 83.12 95 ARG A O 1
ATOM 734 N N . THR A 1 96 ? 11.235 -2.524 -18.908 1.00 86.31 96 THR A N 1
ATOM 735 C CA . THR A 1 96 ? 11.888 -3.684 -18.312 1.00 86.31 96 THR A CA 1
ATOM 736 C C . THR A 1 96 ? 11.081 -4.120 -17.111 1.00 86.31 96 THR A C 1
ATOM 738 O O . THR A 1 96 ? 10.709 -3.295 -16.284 1.00 86.31 96 THR A O 1
ATOM 741 N N . PHE A 1 97 ? 10.819 -5.419 -17.018 1.00 88.75 97 PHE A N 1
ATOM 742 C CA . PHE A 1 97 ? 10.309 -6.003 -15.789 1.00 88.75 97 PHE A CA 1
ATOM 743 C C . PHE A 1 97 ? 11.333 -5.792 -14.676 1.00 88.75 97 PHE A C 1
ATOM 745 O O . PHE A 1 97 ? 12.475 -6.243 -14.805 1.00 88.75 97 PHE A O 1
ATOM 752 N N . ASP A 1 98 ? 10.918 -5.130 -13.601 1.00 84.62 98 ASP A N 1
ATOM 753 C CA . ASP A 1 98 ? 11.755 -4.920 -12.432 1.00 84.62 98 ASP A CA 1
ATOM 754 C C . ASP A 1 98 ? 11.242 -5.751 -11.248 1.00 84.62 98 ASP A C 1
ATOM 756 O O . ASP A 1 98 ? 10.147 -5.562 -10.718 1.00 84.62 98 ASP A O 1
ATOM 760 N N . MET A 1 99 ? 12.059 -6.707 -10.806 1.00 85.75 99 MET A N 1
ATOM 761 C CA . MET A 1 99 ? 11.743 -7.507 -9.622 1.00 85.75 99 MET A CA 1
ATOM 762 C C . MET A 1 99 ? 11.725 -6.642 -8.349 1.00 85.75 99 MET A C 1
ATOM 764 O O . MET A 1 99 ? 11.032 -6.975 -7.384 1.00 85.75 99 MET A O 1
ATOM 768 N N . GLN A 1 100 ? 12.459 -5.528 -8.333 1.00 84.25 100 GLN A N 1
ATOM 769 C CA . GLN A 1 100 ? 12.469 -4.577 -7.222 1.00 84.25 100 GLN A CA 1
ATOM 770 C C . GLN A 1 100 ? 11.094 -3.936 -7.020 1.00 84.25 100 GLN A C 1
ATOM 772 O O . GLN A 1 100 ? 10.635 -3.826 -5.882 1.00 84.25 100 GLN A O 1
ATOM 777 N N . ASP A 1 101 ? 10.402 -3.625 -8.113 1.00 83.00 101 ASP A N 1
ATOM 778 C CA . ASP A 1 101 ? 9.054 -3.062 -8.121 1.00 83.00 101 ASP A CA 1
ATOM 779 C C . ASP A 1 101 ? 8.003 -4.039 -7.583 1.00 83.00 101 ASP A C 1
ATOM 781 O O . ASP A 1 101 ? 7.134 -3.678 -6.776 1.00 83.00 101 ASP A O 1
ATOM 785 N N . VAL A 1 102 ? 8.136 -5.317 -7.943 1.00 87.06 102 VAL A N 1
ATOM 786 C CA . VAL A 1 102 ? 7.312 -6.404 -7.396 1.00 87.06 102 VAL A CA 1
ATOM 787 C C . VAL A 1 102 ? 7.527 -6.539 -5.887 1.00 87.06 102 VAL A C 1
ATOM 789 O O . VAL A 1 102 ? 6.557 -6.589 -5.123 1.00 87.06 102 VAL A O 1
ATOM 792 N N . LEU A 1 103 ? 8.783 -6.560 -5.431 1.00 87.12 103 LEU A N 1
ATOM 793 C CA . LEU A 1 103 ? 9.110 -6.656 -4.005 1.00 87.12 103 LEU A CA 1
ATOM 794 C C . LEU A 1 103 ? 8.613 -5.435 -3.221 1.00 87.12 103 LEU A C 1
ATOM 796 O O . LEU A 1 103 ? 8.040 -5.604 -2.143 1.00 87.12 103 LEU A O 1
ATOM 800 N N . ALA A 1 104 ? 8.774 -4.226 -3.765 1.00 82.25 104 ALA A N 1
ATOM 801 C CA . ALA A 1 104 ? 8.275 -2.991 -3.164 1.00 82.25 104 ALA A CA 1
ATOM 802 C C . ALA A 1 104 ? 6.743 -3.003 -3.038 1.00 82.25 104 ALA A C 1
ATOM 804 O O . ALA A 1 104 ? 6.202 -2.667 -1.982 1.00 82.25 104 ALA A O 1
ATOM 805 N N . THR A 1 105 ? 6.044 -3.478 -4.070 1.00 87.94 105 THR A N 1
ATOM 806 C CA . THR A 1 105 ? 4.583 -3.627 -4.071 1.00 87.94 105 THR A CA 1
ATOM 807 C C . THR A 1 105 ? 4.111 -4.614 -2.997 1.00 87.94 105 THR A C 1
ATOM 809 O O . THR A 1 105 ? 3.178 -4.323 -2.241 1.00 87.94 105 THR A O 1
ATOM 812 N N . VAL A 1 106 ? 4.774 -5.769 -2.874 1.00 87.81 106 VAL A N 1
ATOM 813 C CA . VAL A 1 106 ? 4.465 -6.769 -1.835 1.00 87.81 106 VAL A CA 1
ATOM 814 C C . VAL A 1 106 ? 4.761 -6.222 -0.435 1.00 87.81 106 VAL A C 1
ATOM 816 O O . VAL A 1 106 ? 3.952 -6.404 0.478 1.00 87.81 106 VAL A O 1
ATOM 819 N N . ALA A 1 107 ? 5.878 -5.513 -0.259 1.00 85.19 107 ALA A N 1
ATOM 820 C CA . ALA A 1 107 ? 6.239 -4.890 1.011 1.00 85.19 107 ALA A CA 1
ATOM 821 C C . ALA A 1 107 ? 5.223 -3.816 1.436 1.00 85.19 107 ALA A C 1
ATOM 823 O O . ALA A 1 107 ? 4.804 -3.796 2.594 1.00 85.19 107 ALA A O 1
ATOM 824 N N . GLY A 1 108 ? 4.767 -2.971 0.507 1.00 83.56 108 GLY A N 1
ATOM 825 C CA . GLY A 1 108 ? 3.752 -1.950 0.781 1.00 83.56 108 GLY A CA 1
ATOM 826 C C . GLY A 1 108 ? 2.399 -2.559 1.155 1.00 83.56 108 GLY A C 1
ATOM 827 O O . GLY A 1 108 ? 1.759 -2.111 2.108 1.00 83.56 108 GLY A O 1
ATOM 828 N N . ALA A 1 109 ? 2.004 -3.648 0.488 1.00 87.50 109 ALA A N 1
ATOM 829 C CA . ALA A 1 109 ? 0.808 -4.407 0.846 1.00 87.50 109 ALA A CA 1
ATOM 830 C C . ALA A 1 109 ? 0.916 -5.016 2.257 1.00 87.50 109 ALA A C 1
ATOM 832 O O . ALA A 1 109 ? -0.008 -4.905 3.067 1.00 87.50 109 ALA A O 1
ATOM 833 N N . ALA A 1 110 ? 2.061 -5.619 2.587 1.00 86.88 110 ALA A N 1
ATOM 834 C CA . ALA A 1 110 ? 2.307 -6.167 3.918 1.00 86.88 110 ALA A CA 1
ATOM 835 C C . ALA A 1 110 ? 2.259 -5.074 4.999 1.00 86.88 110 ALA A C 1
ATOM 837 O O . ALA A 1 110 ? 1.661 -5.285 6.057 1.00 86.88 110 ALA A O 1
ATOM 838 N N . LEU A 1 111 ? 2.824 -3.895 4.716 1.00 86.69 111 LEU A N 1
ATOM 839 C CA . LEU A 1 111 ? 2.793 -2.743 5.614 1.00 86.69 111 LEU A CA 1
ATOM 840 C C . LEU A 1 111 ? 1.359 -2.264 5.872 1.00 86.69 111 LEU A C 1
ATOM 842 O O . LEU A 1 111 ? 0.971 -2.105 7.030 1.00 86.69 111 LEU A O 1
ATOM 846 N N . TRP A 1 112 ? 0.549 -2.098 4.822 1.00 85.25 112 TRP A N 1
ATOM 847 C CA . TRP A 1 112 ? -0.863 -1.739 4.983 1.00 85.25 112 TRP A CA 1
ATOM 848 C C . TRP A 1 112 ? -1.621 -2.787 5.805 1.00 85.25 112 TRP A C 1
ATOM 850 O O . TRP A 1 112 ? -2.338 -2.447 6.747 1.00 85.25 112 TRP A O 1
ATOM 860 N N . GLY A 1 113 ? -1.421 -4.072 5.499 1.00 85.31 113 GLY A N 1
ATOM 861 C CA . GLY A 1 113 ? -2.011 -5.173 6.260 1.00 85.31 113 GLY A CA 1
ATOM 862 C C . GLY A 1 113 ? -1.642 -5.119 7.745 1.00 85.31 113 GLY A C 1
ATOM 863 O O . GLY A 1 113 ? -2.518 -5.247 8.604 1.00 85.31 113 GLY A O 1
ATOM 864 N N . ALA A 1 114 ? -0.372 -4.854 8.060 1.00 83.94 114 ALA A N 1
ATOM 865 C CA . ALA A 1 114 ? 0.093 -4.679 9.431 1.00 83.94 114 ALA A CA 1
ATOM 866 C C . ALA A 1 114 ? -0.584 -3.482 10.119 1.00 83.94 114 ALA A C 1
ATOM 868 O O . ALA A 1 114 ? -1.077 -3.632 11.239 1.00 83.94 114 ALA A O 1
ATOM 869 N N . MET A 1 115 ? -0.688 -2.329 9.448 1.00 82.81 115 MET A N 1
ATOM 870 C CA . MET A 1 115 ? -1.377 -1.145 9.982 1.00 82.81 115 MET A CA 1
ATOM 871 C C . MET A 1 115 ? -2.850 -1.431 10.299 1.00 82.81 115 MET A C 1
ATOM 873 O O . MET A 1 115 ? -3.326 -1.087 11.382 1.00 82.81 115 MET A O 1
ATOM 877 N N . VAL A 1 116 ? -3.560 -2.119 9.400 1.00 82.38 116 VAL A N 1
ATOM 878 C CA . VAL A 1 116 ? -4.959 -2.525 9.617 1.00 82.38 116 VAL A CA 1
ATOM 879 C C . VAL A 1 116 ? -5.082 -3.475 10.813 1.00 82.38 116 VAL A C 1
ATOM 881 O O . VAL A 1 116 ? -5.996 -3.329 11.629 1.00 82.38 116 VAL A O 1
ATOM 884 N N . CYS A 1 117 ? -4.165 -4.435 10.954 1.00 84.50 117 CYS A N 1
ATOM 885 C CA . CYS A 1 117 ? -4.143 -5.358 12.091 1.00 84.50 117 CYS A CA 1
ATOM 886 C C . CYS A 1 117 ? -3.892 -4.634 13.421 1.00 84.50 117 CYS A C 1
ATOM 888 O O . CYS A 1 117 ? -4.636 -4.850 14.379 1.00 84.50 117 CYS A O 1
ATOM 890 N N . VAL A 1 118 ? -2.898 -3.744 13.478 1.00 83.06 118 VAL A N 1
ATOM 891 C CA . VAL A 1 118 ? -2.590 -2.949 14.680 1.00 83.06 118 VAL A CA 1
ATOM 892 C C . VAL A 1 118 ? -3.768 -2.047 15.056 1.00 83.06 118 VAL A C 1
ATOM 894 O O . VAL A 1 118 ? -4.175 -2.026 16.218 1.00 83.06 118 VAL A O 1
ATOM 897 N N . GLY A 1 119 ? -4.388 -1.373 14.082 1.00 77.88 119 GLY A N 1
ATOM 898 C CA . GLY A 1 119 ? -5.565 -0.531 14.324 1.00 77.88 119 GLY A CA 1
ATOM 899 C C . GLY A 1 119 ? -6.758 -1.311 14.892 1.00 77.88 119 GLY A C 1
ATOM 900 O O . GLY A 1 119 ? -7.470 -0.826 15.777 1.00 77.88 119 GLY A O 1
ATOM 901 N N . ARG A 1 120 ? -6.954 -2.558 14.448 1.00 75.56 120 ARG A N 1
ATOM 902 C CA . ARG A 1 120 ? -7.987 -3.453 14.994 1.00 75.56 120 ARG A CA 1
ATOM 903 C C . ARG A 1 120 ? -7.714 -3.857 16.435 1.00 75.56 120 ARG A C 1
ATOM 905 O O . ARG A 1 120 ? -8.639 -3.824 17.242 1.00 75.56 120 ARG A O 1
ATOM 912 N N . LEU A 1 121 ? -6.471 -4.219 16.752 1.00 81.31 121 LEU A N 1
ATOM 913 C CA . LEU A 1 121 ? -6.076 -4.575 18.115 1.00 81.31 121 LEU A CA 1
ATOM 914 C C . LEU A 1 121 ? -6.282 -3.396 19.071 1.00 81.31 121 LEU A C 1
ATOM 916 O O . LEU A 1 121 ? -6.879 -3.575 20.129 1.00 81.31 121 LEU A O 1
ATOM 920 N N . ALA A 1 122 ? -5.893 -2.187 18.658 1.00 78.69 122 ALA A N 1
ATOM 921 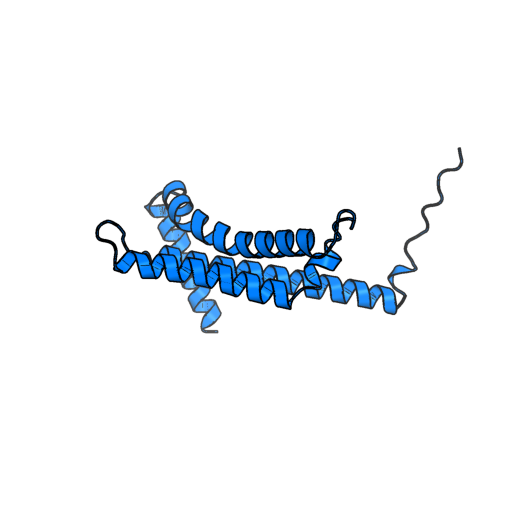C CA . ALA A 1 122 ? -6.124 -0.973 19.437 1.00 78.69 122 ALA A CA 1
ATOM 922 C C . ALA A 1 122 ? -7.624 -0.712 19.670 1.00 78.69 122 ALA A C 1
ATOM 924 O O . ALA A 1 122 ? -8.042 -0.427 20.787 1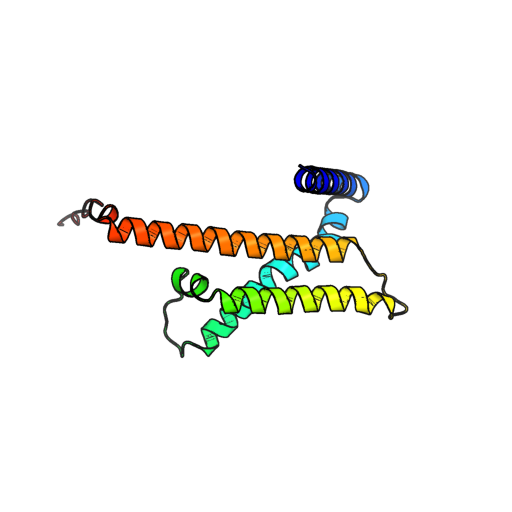.00 78.69 122 ALA A O 1
ATOM 925 N N . THR A 1 123 ? -8.457 -0.874 18.635 1.00 76.12 123 THR A N 1
ATOM 926 C CA . THR A 1 123 ? -9.914 -0.679 18.753 1.00 76.12 123 THR A CA 1
ATOM 927 C C . THR A 1 123 ? -10.558 -1.709 19.689 1.00 76.12 123 THR A C 1
ATOM 929 O O . THR A 1 123 ? -11.448 -1.367 20.470 1.00 76.12 123 THR A O 1
ATOM 932 N N . ALA A 1 124 ? -10.110 -2.966 19.627 1.00 78.50 124 ALA A N 1
ATOM 933 C CA . ALA A 1 124 ? -10.589 -4.030 20.503 1.00 78.50 124 ALA A CA 1
ATOM 934 C C . ALA A 1 124 ? -10.207 -3.781 21.971 1.00 78.50 124 ALA A C 1
ATOM 936 O O . ALA A 1 124 ? -11.045 -3.982 22.852 1.00 78.50 124 ALA A O 1
ATOM 937 N N . ASP A 1 125 ? -8.988 -3.299 22.233 1.00 79.00 125 ASP A N 1
ATOM 938 C CA . ASP A 1 125 ? -8.538 -2.964 23.589 1.00 79.00 125 ASP A CA 1
ATOM 939 C C . ASP A 1 125 ? -9.346 -1.799 24.178 1.00 79.00 125 ASP A C 1
ATOM 941 O O . ASP A 1 125 ? -9.842 -1.899 25.300 1.00 79.00 125 ASP A O 1
ATOM 945 N N . THR A 1 126 ? -9.603 -0.742 23.399 1.00 75.50 126 THR A N 1
ATOM 946 C CA . THR A 1 126 ? -10.460 0.373 23.839 1.00 75.50 126 THR A CA 1
ATOM 947 C C . THR A 1 126 ? -11.870 -0.097 24.195 1.00 75.50 126 THR A C 1
ATOM 949 O O . THR A 1 126 ? -12.406 0.288 25.234 1.00 75.50 126 THR A O 1
ATOM 952 N N . HIS A 1 127 ? -12.472 -0.961 23.370 1.00 75.06 127 HIS A N 1
ATOM 953 C CA . HIS A 1 127 ? -13.796 -1.513 23.663 1.00 75.06 127 HIS A CA 1
ATOM 954 C C . HIS A 1 127 ? -13.778 -2.381 24.928 1.00 75.06 127 HIS A C 1
ATOM 956 O O . HIS A 1 127 ? -14.695 -2.294 25.743 1.00 75.06 127 HIS A O 1
ATOM 962 N N . ARG A 1 128 ? -12.729 -3.191 25.122 1.00 81.56 128 ARG A N 1
ATOM 963 C CA . ARG A 1 128 ? -12.556 -4.010 26.327 1.00 81.56 128 ARG A CA 1
ATOM 964 C C . ARG A 1 128 ? -12.501 -3.137 27.579 1.00 81.56 128 ARG A C 1
ATOM 966 O O . ARG A 1 128 ? -13.301 -3.368 28.482 1.00 81.56 128 ARG A O 1
ATOM 973 N N . ARG A 1 129 ? -11.644 -2.110 27.595 1.00 81.06 129 ARG A N 1
ATOM 974 C CA . ARG A 1 129 ? -11.499 -1.169 28.723 1.00 81.06 129 ARG A CA 1
ATOM 975 C C . ARG A 1 129 ? -12.793 -0.417 29.037 1.00 81.06 129 ARG A C 1
ATOM 977 O O . ARG A 1 129 ? -13.104 -0.182 30.202 1.00 81.06 129 ARG A O 1
ATOM 984 N N . ALA A 1 130 ? -13.567 -0.067 28.007 1.00 77.56 130 ALA A N 1
ATOM 985 C CA . ALA A 1 130 ? -14.883 0.544 28.183 1.00 77.56 130 ALA A CA 1
ATOM 986 C C . ALA A 1 130 ? -15.870 -0.420 28.862 1.00 77.56 130 ALA A C 1
ATOM 988 O O . ALA A 1 130 ? -16.580 -0.025 29.783 1.00 77.56 130 ALA A O 1
ATOM 989 N N . THR A 1 131 ? -15.888 -1.694 28.453 1.00 82.31 131 THR A N 1
ATOM 990 C CA . THR A 1 131 ? -16.787 -2.708 29.036 1.00 82.31 131 THR A CA 1
ATOM 991 C C . THR A 1 131 ? -16.386 -3.169 30.437 1.00 82.31 131 THR A C 1
ATOM 993 O O . THR A 1 131 ? -17.258 -3.554 31.209 1.00 82.31 131 THR A O 1
ATOM 996 N N . THR A 1 132 ? -15.098 -3.127 30.789 1.00 86.81 132 THR A N 1
ATOM 997 C CA . THR A 1 132 ? -14.601 -3.511 32.122 1.00 86.81 132 THR A CA 1
ATOM 998 C C . THR A 1 132 ? -14.662 -2.375 33.146 1.00 86.81 132 THR A C 1
ATOM 1000 O O . THR A 1 132 ? -14.274 -2.580 34.292 1.00 86.81 132 THR A O 1
ATOM 1003 N N . GLY A 1 133 ? -15.147 -1.185 32.765 1.00 74.12 133 GLY A N 1
ATOM 1004 C CA . GLY A 1 133 ? -15.240 -0.022 33.657 1.00 74.12 133 GLY A CA 1
ATOM 1005 C C . GLY A 1 133 ? -13.899 0.662 33.946 1.00 74.12 133 GLY A C 1
ATOM 1006 O O . GLY A 1 133 ? -13.844 1.584 34.753 1.00 74.12 133 GLY A O 1
ATOM 1007 N N . GLU A 1 134 ? -12.823 0.267 33.264 1.00 71.69 134 GLU A N 1
ATOM 1008 C CA . GLU A 1 134 ? -11.463 0.775 33.493 1.00 71.69 134 GLU A CA 1
ATOM 1009 C C . GLU A 1 134 ? -11.295 2.239 33.039 1.00 71.69 134 GLU A C 1
ATOM 1011 O O . GLU A 1 134 ? -10.397 2.937 33.496 1.00 71.69 134 GLU A O 1
ATOM 1016 N N . ILE A 1 135 ? -12.184 2.726 32.163 1.00 60.34 135 ILE A N 1
ATOM 1017 C CA . ILE A 1 135 ? -12.199 4.117 31.670 1.00 60.34 135 ILE A CA 1
ATOM 1018 C C . ILE A 1 135 ? -12.946 5.065 32.633 1.00 60.34 135 ILE A C 1
ATOM 1020 O O . ILE A 1 135 ? -12.758 6.279 32.569 1.00 60.34 135 ILE A O 1
ATOM 1024 N N . ALA A 1 136 ? -13.754 4.544 33.566 1.00 56.44 136 ALA A N 1
ATOM 1025 C CA . ALA A 1 136 ? -14.575 5.359 34.471 1.00 56.44 136 ALA A CA 1
ATOM 1026 C C . ALA A 1 136 ? -13.775 6.098 35.566 1.00 56.44 136 ALA A C 1
ATOM 1028 O O . ALA A 1 136 ? -14.353 6.868 36.327 1.00 56.44 136 ALA A O 1
ATOM 1029 N N . SER A 1 137 ? -12.460 5.883 35.652 1.00 54.69 137 SER A N 1
ATOM 1030 C CA . SER A 1 137 ? -11.581 6.489 36.658 1.00 54.69 137 SER A CA 1
ATOM 1031 C C . SER A 1 137 ? -10.779 7.693 36.158 1.00 54.69 137 SER A C 1
ATOM 1033 O O . SER A 1 137 ? -9.950 8.207 36.910 1.00 54.69 137 SER A O 1
ATOM 1035 N N . LEU A 1 138 ? -11.000 8.173 34.926 1.00 55.38 138 LEU A N 1
ATOM 1036 C CA . LEU A 1 138 ? -10.400 9.442 34.512 1.00 55.38 138 LEU A CA 1
ATOM 1037 C C . LEU A 1 138 ? -10.978 10.553 35.402 1.00 55.38 138 LEU A C 1
ATOM 1039 O O . LEU A 1 138 ? -12.195 10.753 35.380 1.00 55.38 138 LEU A O 1
ATOM 1043 N N . PRO A 1 139 ? -10.147 11.245 36.206 1.00 55.56 139 PRO A N 1
ATOM 1044 C CA . PRO A 1 139 ? -10.636 12.281 37.096 1.00 55.56 139 PRO A CA 1
ATOM 1045 C C . PRO A 1 139 ? -11.343 13.324 36.241 1.00 55.56 139 PRO A C 1
ATOM 1047 O O . PRO A 1 139 ? -10.772 13.850 35.282 1.00 55.56 139 PRO A O 1
ATOM 1050 N N . VAL A 1 140 ? -12.608 13.583 36.568 1.00 60.88 140 VAL A N 1
ATOM 1051 C CA . VAL A 1 140 ? -13.343 14.716 36.019 1.00 60.88 140 VAL A CA 1
ATOM 1052 C C . VAL A 1 140 ? -12.515 15.937 36.393 1.00 60.88 140 VAL A C 1
ATOM 1054 O O . VAL A 1 140 ? -12.423 16.289 37.564 1.00 60.88 140 VAL A O 1
ATOM 1057 N N . SER A 1 141 ? -11.826 16.512 35.408 1.00 59.44 141 SER A N 1
ATOM 1058 C CA . SER A 1 141 ? -11.140 17.788 35.552 1.00 59.44 141 SER A CA 1
ATOM 1059 C C . SER A 1 141 ? -12.206 18.801 35.937 1.00 59.44 141 SER A C 1
ATOM 1061 O O . SER A 1 141 ? -12.940 19.271 35.068 1.00 59.44 141 SER A O 1
ATOM 1063 N N . GLU A 1 142 ? -12.328 19.091 37.230 1.00 59.78 142 GLU A N 1
ATOM 1064 C CA . GLU A 1 142 ? -13.174 20.168 37.721 1.00 59.78 142 GLU A CA 1
ATOM 1065 C C . GLU A 1 142 ? -12.760 21.434 36.970 1.00 59.78 142 GLU A C 1
ATOM 1067 O O 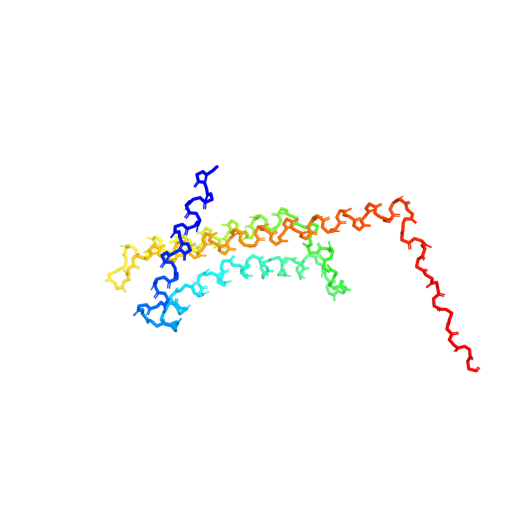. GLU A 1 142 ? -11.592 21.831 36.966 1.00 59.78 142 GLU A O 1
ATOM 1072 N N . SER A 1 143 ? -13.700 22.005 36.217 1.00 62.72 143 SER A N 1
ATOM 1073 C CA . SER A 1 143 ? -13.468 23.254 35.506 1.00 62.72 143 SER A CA 1
ATOM 1074 C C . SER A 1 143 ? -13.085 24.313 36.538 1.00 62.72 143 SER A C 1
ATOM 1076 O O . SER A 1 143 ? -13.818 24.439 37.523 1.00 62.72 143 SER A O 1
ATOM 1078 N N . PRO A 1 144 ? -12.003 25.085 36.341 1.00 64.75 144 PRO A N 1
ATOM 1079 C CA . PRO A 1 144 ? -11.683 26.176 37.245 1.00 64.75 144 PRO A CA 1
ATOM 1080 C C . PRO A 1 144 ? -12.850 27.167 37.222 1.00 64.75 144 PRO A C 1
ATOM 1082 O O . PRO A 1 144 ? -13.089 27.841 36.220 1.00 64.75 144 PRO A O 1
ATOM 1085 N N . THR A 1 145 ? -13.621 27.196 38.307 1.00 70.75 145 THR A N 1
ATOM 1086 C CA . THR A 1 145 ? -14.638 28.214 38.549 1.00 70.75 145 THR A CA 1
ATOM 1087 C C . THR A 1 145 ? -13.922 29.548 38.700 1.00 70.75 145 THR A C 1
ATOM 1089 O O . THR A 1 145 ? -13.142 29.723 39.637 1.00 70.75 145 THR A O 1
ATOM 1092 N N . SER A 1 146 ? -14.149 30.435 37.733 1.00 72.88 146 SER A N 1
ATOM 1093 C CA . SER A 1 146 ? -13.772 31.850 37.764 1.00 72.88 146 SER A CA 1
ATOM 1094 C C . SER A 1 146 ? -14.594 32.631 38.776 1.00 72.88 146 SER A C 1
ATOM 1096 O O . SER A 1 146 ? -15.824 32.386 38.789 1.00 72.88 146 SER A O 1
#

Secondary structure (DSSP, 8-state):
-HHHHHHHHHHHHHHHHHHHS-HHHHHHHHHHHHHHHHHHHHHHHHHHHHHHS-S-----HHHHHH-HHHHHHHHHHHHHHHHHHHHHHTT-TT----HHHHHHHHHHHHHHHHHHHHHHHHHHHHHHHHHTTTTTTS--------

Foldseek 3Di:
DVVVVVVVVVVVVLVVVCVPVPVVVSCVVQVVLLVQLQCQLVVQLVVVCPVVDPDDDPPDPLVSLVPVVSSVVSNCVRLVVQVVVLVVQVVPPPGDRDVSSNVSNVNSSVVNVVVSVVSVVVSVVVVVCVVVCVVVPPPPPDDPDD

Organism: NCBI:txid1385517

Radius of gyration: 21.23 Å; chains: 1; bounding box: 50×51×65 Å

Sequence (146 aa):
MTVLMTLGQLAIIWIKGLRENGATEAFLGYAPNLVAAATLPGLFVALQLQRGFGGTAVFGWTQLWRLTRTHAVALLISTGGLLAWEFAQVYRPNRTFDMQDVLATVAGAALWGAMVCVGRLATADTHRRATTGEIASLPVSESPTS

pLDDT: mean 73.19, std 12.45, range [42.34, 92.19]